Protein AF-A0A497RHN8-F1 (afdb_monomer_lite)

Radius of gyration: 19.41 Å; chains: 1; bounding box: 33×24×56 Å

Secondary structure (DSSP, 8-state):
---HHHHHHHHHHTSSEEHHHHHHHTT--SS--THHHHHHHHHHHTTSEEEEEETTEEEEEETT----HHHHHHHHHHTT-----TT--TT--PPPHHHHHHHHHHHHHHSS--HHHHHHHHT--HHHHHHHHHHHHT-

Foldseek 3Di:
DADLVRLLVQCVVVQKDFPVRSCVVVVHDPDDDPVSVVSLVVCVVVVQWDWDAALNTIMIHGPPDDDDPVNVVVVCVVVVRPSPDPDDDPPPDDDDVVVLVVVVVVCVVVPDDDLVRCCVVVVDDSVVVCVSVVVVSVD

pLDDT: mean 70.94, std 14.52, range [36.28, 91.56]

Structure (mmCIF, N/CA/C/O backbone):
data_AF-A0A497RHN8-F1
#
_entry.id   AF-A0A497RHN8-F1
#
loop_
_atom_site.group_PDB
_atom_site.id
_atom_site.type_symbol
_atom_site.label_atom_id
_atom_site.label_alt_id
_atom_site.label_comp_id
_atom_site.label_asym_id
_atom_site.label_entity_id
_atom_site.label_seq_id
_atom_site.pdbx_PDB_ins_code
_atom_site.Cartn_x
_atom_site.Cartn_y
_atom_site.Cartn_z
_atom_site.occupancy
_atom_site.B_iso_or_equiv
_atom_site.auth_seq_id
_atom_site.auth_comp_id
_atom_site.auth_asym_id
_atom_site.auth_atom_id
_atom_site.pdbx_PDB_model_num
ATOM 1 N N . MET A 1 1 ? 5.177 0.901 -25.781 1.00 74.31 1 MET A N 1
ATOM 2 C CA . MET A 1 1 ? 4.624 1.685 -24.651 1.00 74.31 1 MET A CA 1
ATOM 3 C C . MET A 1 1 ? 3.450 0.913 -24.101 1.00 74.31 1 MET A C 1
ATOM 5 O O . MET A 1 1 ? 2.585 0.614 -24.913 1.00 74.31 1 MET A O 1
ATOM 9 N N . PRO A 1 2 ? 3.414 0.601 -22.799 1.00 82.50 2 PRO A N 1
ATOM 10 C CA . PRO A 1 2 ? 2.404 -0.305 -22.266 1.00 82.50 2 PRO A CA 1
ATOM 11 C C . PRO A 1 2 ? 1.017 0.327 -22.320 1.00 82.50 2 PRO A C 1
ATOM 13 O O . PRO A 1 2 ? 0.901 1.502 -21.985 1.00 82.50 2 PRO A O 1
ATOM 16 N N . THR A 1 3 ? -0.019 -0.396 -22.736 1.00 89.12 3 THR A N 1
ATOM 17 C CA . THR A 1 3 ? -1.414 0.063 -22.751 1.00 89.12 3 THR A CA 1
ATOM 18 C C . THR A 1 3 ? -1.984 0.192 -21.327 1.00 89.12 3 THR A C 1
ATOM 20 O O . THR A 1 3 ? -1.349 -0.189 -20.348 1.00 89.12 3 THR A O 1
ATOM 23 N N . GLN A 1 4 ? -3.168 0.798 -21.158 1.00 86.94 4 GLN A N 1
ATOM 24 C CA . GLN A 1 4 ? -3.798 0.865 -19.828 1.00 86.94 4 GLN A CA 1
ATOM 25 C C . GLN A 1 4 ? -4.174 -0.536 -19.311 1.00 86.94 4 GLN A C 1
ATOM 27 O O . GLN A 1 4 ? -4.054 -0.798 -18.117 1.00 86.94 4 GLN A O 1
ATOM 32 N N . GLU A 1 5 ? -4.597 -1.418 -20.214 1.00 89.31 5 GLU A N 1
ATOM 33 C CA . GLU A 1 5 ? -4.946 -2.809 -19.919 1.00 89.31 5 GLU A CA 1
ATOM 34 C C . GLU A 1 5 ? -3.704 -3.627 -19.569 1.00 89.31 5 GLU A C 1
ATOM 36 O O . GLU A 1 5 ? -3.715 -4.326 -18.565 1.00 89.31 5 GLU A O 1
ATOM 41 N N . GLU A 1 6 ? -2.602 -3.451 -20.304 1.00 90.56 6 GLU A N 1
ATOM 42 C CA . GLU A 1 6 ? -1.322 -4.102 -19.995 1.00 90.56 6 GLU A CA 1
ATOM 43 C C . GLU A 1 6 ? -0.781 -3.684 -18.622 1.00 90.56 6 GLU A C 1
ATOM 45 O O . GLU A 1 6 ? -0.298 -4.523 -17.869 1.00 90.56 6 GLU A O 1
ATOM 50 N N . VAL A 1 7 ? -0.895 -2.400 -18.253 1.00 90.00 7 VAL A N 1
ATOM 51 C CA . VAL A 1 7 ? -0.491 -1.930 -16.914 1.00 90.00 7 VAL A CA 1
ATOM 52 C C . VAL A 1 7 ? -1.353 -2.567 -15.826 1.00 90.00 7 VAL A C 1
ATOM 54 O O . VAL A 1 7 ? -0.825 -2.970 -14.794 1.00 90.00 7 VAL A O 1
ATOM 57 N N . LEU A 1 8 ? -2.666 -2.668 -16.040 1.00 90.56 8 LEU A N 1
ATOM 58 C CA . LEU A 1 8 ? -3.556 -3.318 -15.083 1.00 90.56 8 LEU A CA 1
ATOM 59 C C . LEU A 1 8 ? -3.245 -4.812 -14.958 1.00 90.56 8 LEU A C 1
ATOM 61 O O . LEU A 1 8 ? -3.168 -5.320 -13.845 1.00 90.56 8 LEU A O 1
ATOM 65 N N . GLN A 1 9 ? -3.039 -5.492 -16.083 1.00 90.56 9 GLN A N 1
ATOM 66 C CA . GLN A 1 9 ? -2.708 -6.910 -16.118 1.00 90.56 9 GLN A CA 1
ATOM 67 C C . GLN A 1 9 ? -1.385 -7.188 -15.397 1.00 90.56 9 GLN A C 1
ATOM 69 O O . GLN A 1 9 ? -1.334 -8.075 -14.555 1.00 90.56 9 GLN A O 1
ATOM 74 N N . ALA A 1 10 ? -0.358 -6.363 -15.620 1.00 90.31 10 ALA A N 1
ATOM 75 C CA . ALA A 1 10 ? 0.913 -6.475 -14.908 1.00 90.31 10 ALA A CA 1
ATOM 76 C C . ALA A 1 10 ? 0.749 -6.291 -13.388 1.00 90.31 10 ALA A C 1
ATOM 78 O O . ALA A 1 10 ? 1.337 -7.035 -12.609 1.00 90.31 10 ALA A O 1
ATOM 79 N N . ILE A 1 11 ? -0.080 -5.335 -12.947 1.00 87.31 11 ILE A N 1
ATOM 80 C CA . ILE A 1 11 ? -0.382 -5.142 -11.517 1.00 87.31 11 ILE A CA 1
ATOM 81 C C . ILE A 1 11 ? -1.095 -6.372 -10.936 1.00 87.31 11 ILE A C 1
ATOM 83 O O . ILE A 1 11 ? -0.794 -6.760 -9.812 1.00 87.31 11 ILE A O 1
ATOM 87 N N . LYS A 1 12 ? -2.008 -6.998 -11.687 1.00 86.25 12 LYS A N 1
ATOM 88 C CA . LYS A 1 12 ? -2.703 -8.222 -11.258 1.00 86.25 12 LYS A CA 1
ATOM 89 C C . LYS A 1 12 ? -1.773 -9.425 -11.177 1.00 86.25 12 LYS A C 1
ATOM 91 O O . LYS A 1 12 ? -1.817 -10.145 -10.190 1.00 86.25 12 LYS A O 1
ATOM 96 N N . GLU A 1 13 ? -0.919 -9.622 -12.177 1.00 86.56 13 GLU A N 1
ATOM 97 C CA . GLU A 1 13 ? 0.053 -10.722 -12.211 1.00 86.56 13 GLU A CA 1
ATOM 98 C C . GLU A 1 13 ? 1.062 -10.637 -11.068 1.00 86.56 13 GLU A C 1
ATOM 100 O O . GLU A 1 13 ? 1.422 -11.653 -10.483 1.00 86.56 13 GLU A O 1
ATOM 105 N N . MET A 1 14 ? 1.487 -9.424 -10.714 1.00 81.94 14 MET A N 1
ATOM 106 C CA . MET A 1 14 ? 2.347 -9.197 -9.551 1.00 81.94 14 MET A CA 1
ATOM 107 C C . MET A 1 14 ? 1.570 -9.219 -8.226 1.00 81.94 14 MET A C 1
ATOM 109 O O . MET A 1 14 ? 2.171 -9.101 -7.164 1.00 81.94 14 MET A O 1
ATOM 113 N N . GLY A 1 15 ? 0.235 -9.221 -8.274 1.00 76.75 15 GLY A N 1
ATOM 114 C CA . GLY A 1 15 ? -0.662 -8.870 -7.170 1.00 76.75 15 GLY A CA 1
ATOM 115 C C . GLY A 1 15 ? -0.548 -7.407 -6.714 1.00 76.75 15 GLY A C 1
ATOM 116 O O . GLY A 1 15 ? -1.438 -6.847 -6.094 1.00 76.75 15 GLY A O 1
ATOM 117 N N . CYS A 1 16 ? 0.563 -6.743 -6.981 1.00 78.12 16 CYS A N 1
ATOM 118 C CA . CYS A 1 16 ? 0.857 -5.437 -6.435 1.00 78.12 16 CYS A CA 1
ATOM 119 C C . CYS A 1 16 ? 2.167 -4.952 -7.031 1.00 78.12 16 CYS A C 1
ATOM 121 O O . CYS A 1 16 ? 3.103 -5.719 -7.239 1.00 78.12 16 CYS A O 1
ATOM 123 N N . ALA A 1 17 ? 2.251 -3.662 -7.326 1.00 84.81 17 ALA A N 1
ATOM 124 C CA . ALA A 1 17 ? 3.414 -3.149 -8.026 1.00 84.81 17 ALA A CA 1
ATOM 125 C C . ALA A 1 17 ? 3.829 -1.774 -7.528 1.00 84.81 17 ALA A C 1
ATOM 127 O O . ALA A 1 17 ? 3.011 -0.932 -7.168 1.00 84.81 17 ALA A O 1
ATOM 128 N N . THR A 1 18 ? 5.127 -1.515 -7.560 1.00 86.56 18 THR A N 1
ATOM 129 C CA . THR A 1 18 ? 5.697 -0.176 -7.419 1.00 86.56 18 THR A CA 1
ATOM 130 C C . THR A 1 18 ? 6.016 0.410 -8.789 1.00 86.56 18 THR A C 1
ATOM 132 O O . THR A 1 18 ? 6.136 -0.303 -9.786 1.00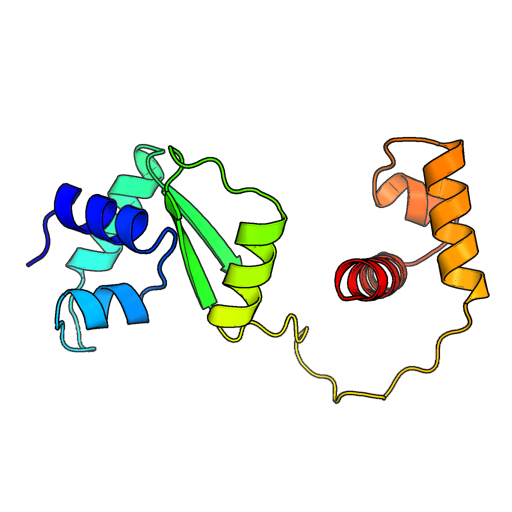 86.56 18 THR A O 1
ATOM 135 N N . TYR A 1 19 ? 6.247 1.724 -8.851 1.00 86.12 19 TYR A N 1
ATOM 136 C CA . TYR A 1 19 ? 6.722 2.365 -10.084 1.00 86.12 19 TYR A CA 1
ATOM 137 C C . TYR A 1 19 ? 7.997 1.722 -10.636 1.00 86.12 19 TYR A C 1
ATOM 139 O O . TYR A 1 19 ? 8.142 1.623 -11.850 1.00 86.12 19 TYR A O 1
ATOM 147 N N . LYS A 1 20 ? 8.917 1.308 -9.756 1.00 83.56 20 LYS A N 1
ATOM 148 C CA . LYS A 1 20 ? 10.167 0.667 -10.161 1.00 83.56 20 LYS A CA 1
ATOM 149 C C . LYS A 1 20 ? 9.887 -0.689 -10.812 1.00 83.56 20 LYS A C 1
ATOM 151 O O . LYS A 1 20 ? 10.299 -0.891 -11.941 1.00 83.56 20 LYS A O 1
ATOM 156 N N . GLN A 1 21 ? 9.096 -1.544 -10.161 1.00 85.69 21 GLN A N 1
ATOM 157 C CA . GLN A 1 21 ? 8.730 -2.861 -10.699 1.00 85.69 21 GLN A CA 1
ATOM 158 C C . GLN A 1 21 ? 7.987 -2.766 -12.033 1.00 85.69 21 GLN A C 1
ATOM 160 O O . GLN A 1 21 ? 8.297 -3.515 -12.949 1.00 85.69 21 GLN A O 1
ATOM 165 N N . LEU A 1 22 ? 7.056 -1.817 -12.182 1.00 88.06 22 LEU A N 1
ATOM 166 C CA . LEU A 1 22 ? 6.364 -1.619 -13.458 1.00 88.06 22 LEU A CA 1
ATOM 167 C C . LEU A 1 22 ? 7.325 -1.156 -14.558 1.00 88.06 22 LEU A C 1
ATOM 169 O O . LEU A 1 22 ? 7.244 -1.636 -15.684 1.00 88.06 22 LEU A O 1
ATOM 173 N N . LYS A 1 23 ? 8.257 -0.246 -14.248 1.00 86.19 23 LYS A N 1
ATOM 174 C CA . LYS A 1 23 ? 9.287 0.166 -15.211 1.00 86.19 23 LYS A CA 1
ATOM 175 C C . LYS A 1 23 ? 10.193 -1.002 -15.598 1.00 86.19 23 LYS A C 1
ATOM 177 O O . LYS A 1 23 ? 10.427 -1.188 -16.787 1.00 86.19 23 LYS A O 1
ATOM 182 N N . ASP A 1 24 ? 10.639 -1.791 -14.625 1.00 86.81 24 ASP A N 1
ATOM 183 C CA . ASP A 1 24 ? 11.503 -2.953 -14.843 1.00 86.81 24 ASP A CA 1
ATOM 184 C C . ASP A 1 24 ? 10.780 -4.021 -15.690 1.00 86.81 24 ASP A C 1
ATOM 186 O O . ASP A 1 24 ? 11.336 -4.514 -16.670 1.00 86.81 24 ASP A O 1
ATOM 190 N N . TYR A 1 25 ? 9.508 -4.306 -15.389 1.00 87.75 25 TYR A N 1
ATOM 191 C CA . TYR A 1 25 ? 8.669 -5.259 -16.128 1.00 87.75 25 TYR A CA 1
ATOM 192 C C . TYR A 1 25 ? 8.465 -4.846 -17.589 1.00 87.75 25 TYR A C 1
ATOM 194 O O . TYR A 1 25 ? 8.631 -5.654 -18.500 1.00 87.75 25 TYR A O 1
ATOM 202 N N . PHE A 1 26 ? 8.187 -3.563 -17.838 1.00 87.62 26 PHE A N 1
ATOM 203 C CA . PHE A 1 26 ? 8.050 -3.032 -19.196 1.00 87.62 26 PHE A CA 1
ATOM 204 C C . PHE A 1 26 ? 9.388 -2.667 -19.858 1.00 87.62 26 PHE A C 1
ATOM 206 O O . PHE A 1 26 ? 9.377 -2.091 -20.948 1.00 87.62 26 PHE A O 1
ATOM 213 N N . LYS A 1 27 ? 10.528 -2.983 -19.219 1.00 84.94 27 LYS A N 1
ATOM 214 C CA . LYS A 1 27 ? 11.890 -2.649 -19.674 1.00 84.94 27 LYS A CA 1
ATOM 215 C C . LYS A 1 27 ? 12.022 -1.177 -20.089 1.00 84.94 27 LYS A C 1
ATOM 217 O O . LYS A 1 27 ? 12.569 -0.855 -21.141 1.00 84.94 27 LYS A O 1
ATOM 222 N N . MET A 1 28 ? 11.444 -0.285 -19.287 1.00 80.75 28 MET A N 1
ATOM 223 C CA . MET A 1 28 ? 11.413 1.153 -19.539 1.00 80.75 28 MET A CA 1
ATOM 224 C C . MET A 1 28 ? 12.593 1.850 -18.870 1.00 80.75 28 MET A C 1
ATOM 226 O O . MET A 1 28 ? 12.835 1.665 -17.677 1.00 80.75 28 MET A O 1
ATOM 230 N N . ASP A 1 29 ? 13.248 2.747 -19.605 1.00 73.38 29 ASP A N 1
ATOM 231 C CA . ASP A 1 29 ? 14.277 3.608 -19.033 1.00 73.38 29 ASP A CA 1
ATOM 232 C C . ASP A 1 29 ? 13.718 4.511 -17.928 1.00 73.38 29 ASP A C 1
ATOM 234 O O . ASP A 1 29 ? 12.566 4.966 -17.944 1.00 73.38 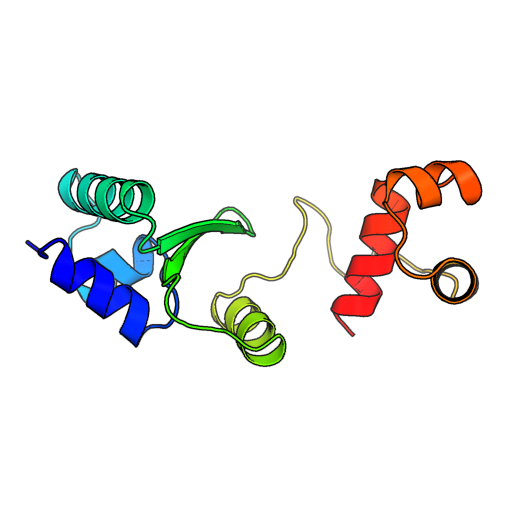29 ASP A O 1
ATOM 238 N N . TYR A 1 30 ? 14.564 4.799 -16.939 1.00 61.97 30 TYR A N 1
ATOM 239 C CA . TYR A 1 30 ? 14.154 5.556 -15.758 1.00 61.97 30 TYR A CA 1
ATOM 240 C C . TYR A 1 30 ? 13.773 7.011 -16.084 1.00 61.97 30 TYR A C 1
ATOM 242 O O . TYR A 1 30 ? 13.038 7.631 -15.306 1.00 61.97 30 TYR A O 1
ATOM 250 N N . GLN A 1 31 ? 14.220 7.534 -17.232 1.00 55.72 31 GLN A N 1
ATOM 251 C CA . GLN A 1 31 ? 14.047 8.924 -17.641 1.00 55.72 31 GLN A CA 1
ATOM 252 C C . GLN A 1 31 ? 12.725 9.198 -18.376 1.00 55.72 31 GLN A C 1
ATOM 254 O O . GLN A 1 31 ? 12.352 8.536 -19.339 1.00 55.72 31 GLN A O 1
ATOM 259 N N . GLY A 1 32 ? 12.032 10.245 -17.919 1.00 54.88 32 GLY A N 1
ATOM 260 C CA . GLY A 1 32 ? 11.182 11.102 -18.753 1.00 54.88 32 GLY A CA 1
ATOM 261 C C . GLY A 1 32 ? 9.869 10.539 -19.293 1.00 54.88 32 GLY A C 1
ATOM 262 O O . GLY A 1 32 ? 9.170 11.261 -19.999 1.00 54.88 32 GLY A O 1
ATOM 263 N N . ASN A 1 33 ? 9.484 9.299 -18.988 1.00 57.28 33 ASN A N 1
ATOM 264 C CA . ASN A 1 33 ? 8.286 8.748 -19.609 1.00 57.28 33 ASN A CA 1
ATOM 265 C C . ASN A 1 33 ? 6.987 9.054 -18.833 1.00 57.28 33 ASN A C 1
ATOM 267 O O . ASN A 1 33 ? 6.531 8.271 -17.998 1.00 57.28 33 ASN A O 1
ATOM 271 N N . SER A 1 34 ? 6.369 10.198 -19.147 1.00 63.88 34 SER A N 1
ATOM 272 C CA . SER A 1 34 ? 5.122 10.720 -18.549 1.00 63.88 34 SER A CA 1
ATOM 273 C C . SER A 1 34 ? 3.884 9.824 -18.717 1.00 63.88 34 SER A C 1
ATOM 275 O O . SER A 1 34 ? 2.852 10.082 -18.099 1.00 63.88 34 SER A O 1
ATOM 277 N N . ASN A 1 35 ? 3.965 8.758 -19.515 1.00 78.50 35 ASN A N 1
ATOM 278 C CA . ASN A 1 35 ? 2.812 7.935 -19.883 1.00 78.50 35 ASN A CA 1
ATOM 279 C C . ASN A 1 35 ? 2.409 6.908 -18.819 1.00 78.50 35 ASN A C 1
ATOM 281 O O . ASN A 1 35 ? 1.219 6.704 -18.592 1.00 78.50 35 ASN A O 1
ATOM 285 N N . LEU A 1 36 ? 3.366 6.269 -18.141 1.00 85.19 36 LEU A N 1
ATOM 286 C CA . LEU A 1 36 ? 3.049 5.290 -17.095 1.00 85.19 36 LEU A CA 1
ATOM 287 C C . LEU A 1 36 ? 2.328 5.947 -15.895 1.00 85.19 36 LEU A C 1
ATOM 289 O O . LEU A 1 36 ? 1.274 5.444 -15.503 1.00 85.19 36 LEU A O 1
ATOM 293 N N . PRO A 1 37 ? 2.776 7.110 -15.373 1.00 87.38 37 PRO A N 1
ATOM 294 C CA . PRO A 1 37 ? 2.027 7.841 -14.349 1.00 87.38 37 PRO A CA 1
ATOM 295 C C . PRO A 1 37 ? 0.611 8.243 -14.786 1.00 87.38 37 PRO A C 1
ATOM 297 O O . PRO A 1 37 ? -0.320 8.190 -13.985 1.00 87.38 37 PRO A O 1
ATOM 300 N N . GLN A 1 38 ? 0.423 8.636 -16.052 1.00 88.69 38 GLN A N 1
ATOM 301 C CA . GLN A 1 38 ? -0.901 8.980 -16.583 1.00 88.69 38 GLN A CA 1
ATOM 302 C C . GLN A 1 38 ? -1.835 7.764 -16.625 1.00 88.69 38 GLN A C 1
ATOM 304 O O . GLN A 1 38 ? -2.992 7.871 -16.220 1.00 88.69 38 GLN A O 1
ATOM 309 N N . ARG A 1 39 ? -1.328 6.600 -17.049 1.00 89.62 39 ARG A N 1
ATOM 310 C CA . ARG A 1 39 ? -2.088 5.339 -17.097 1.00 89.62 39 ARG A CA 1
ATOM 311 C C . ARG A 1 39 ? -2.495 4.869 -15.704 1.00 89.62 39 ARG A C 1
ATOM 313 O O . ARG A 1 39 ? -3.649 4.509 -15.505 1.00 89.62 39 ARG A O 1
ATOM 320 N N . ILE A 1 40 ? -1.591 4.960 -14.731 1.00 89.56 40 ILE A N 1
ATOM 321 C CA . ILE A 1 40 ? -1.881 4.626 -13.331 1.00 89.56 40 ILE A CA 1
ATOM 322 C C . ILE A 1 40 ? -2.964 5.549 -12.764 1.00 89.56 40 ILE A C 1
ATOM 324 O O . ILE A 1 40 ? -3.946 5.062 -12.211 1.00 89.56 40 ILE A O 1
ATOM 328 N N . LYS A 1 41 ? -2.865 6.868 -12.984 1.00 89.69 41 LYS A N 1
ATOM 329 C CA . LYS A 1 41 ? -3.925 7.811 -12.582 1.00 89.69 41 LYS A CA 1
ATOM 330 C C . LYS A 1 41 ? -5.269 7.502 -13.247 1.00 89.69 41 LYS A C 1
ATOM 332 O O . LYS A 1 41 ? -6.313 7.670 -12.624 1.00 89.69 41 LYS A O 1
ATOM 337 N N . ALA A 1 42 ? -5.269 7.071 -14.509 1.00 91.56 42 ALA A N 1
ATOM 338 C CA . ALA A 1 42 ? -6.494 6.678 -15.202 1.00 91.56 42 ALA A CA 1
ATOM 339 C C . ALA A 1 42 ? -7.114 5.403 -14.603 1.00 91.56 42 ALA A C 1
ATOM 341 O O . ALA A 1 42 ? -8.333 5.340 -14.454 1.00 91.56 42 ALA A O 1
ATOM 342 N N . LEU A 1 43 ? -6.297 4.414 -14.228 1.00 90.81 43 LEU A N 1
ATOM 343 C CA . LEU A 1 43 ? -6.747 3.194 -13.549 1.00 90.81 43 LEU A CA 1
ATOM 344 C C . LEU A 1 43 ? -7.307 3.483 -12.152 1.00 90.81 43 LEU A C 1
ATOM 346 O O . LEU A 1 43 ? -8.364 2.963 -11.799 1.00 90.81 43 LEU A O 1
ATOM 350 N N . GLU A 1 44 ? -6.640 4.352 -11.392 1.00 89.62 44 GLU A N 1
ATOM 351 C CA . GLU A 1 44 ? -7.082 4.798 -10.068 1.00 89.62 44 GLU A CA 1
ATOM 352 C C . GLU A 1 44 ? -8.437 5.513 -10.151 1.00 89.62 44 GLU A C 1
ATOM 354 O O . GLU A 1 44 ? -9.376 5.153 -9.444 1.00 89.62 44 GLU A O 1
ATOM 359 N N . ARG A 1 45 ? -8.585 6.470 -11.080 1.00 89.94 45 ARG A N 1
ATOM 360 C CA . ARG A 1 45 ? -9.853 7.189 -11.307 1.00 89.94 45 ARG A CA 1
ATOM 361 C C . ARG A 1 45 ? -11.003 6.272 -11.712 1.00 89.94 45 ARG A C 1
ATOM 363 O O . ARG A 1 45 ? -12.145 6.560 -11.378 1.00 89.94 45 ARG A O 1
ATOM 370 N N . ARG A 1 46 ? -10.713 5.188 -12.437 1.00 90.56 46 ARG A N 1
ATOM 371 C CA . ARG A 1 46 ? -11.703 4.165 -12.815 1.00 90.56 46 ARG A CA 1
ATOM 372 C C . ARG A 1 46 ? -11.986 3.160 -11.694 1.00 90.56 46 ARG A C 1
ATOM 374 O O . ARG A 1 46 ? -12.817 2.283 -11.883 1.00 90.56 46 ARG A O 1
ATOM 381 N N . GLY A 1 47 ? -11.302 3.262 -10.553 1.00 86.25 47 GLY A N 1
ATOM 382 C CA . GLY A 1 47 ? -11.489 2.364 -9.417 1.00 86.25 47 GLY A CA 1
ATOM 383 C C . GLY A 1 47 ? -10.982 0.941 -9.653 1.00 86.25 47 GLY A C 1
ATOM 384 O O . GLY A 1 47 ? -11.396 0.042 -8.933 1.00 86.25 47 GLY A O 1
ATOM 385 N N . LEU A 1 48 ? -10.100 0.731 -10.635 1.00 87.44 48 LEU A N 1
ATOM 386 C CA . LEU A 1 48 ? -9.547 -0.591 -10.967 1.00 87.44 48 LEU A CA 1
ATOM 387 C C . LEU A 1 48 ? -8.338 -0.946 -10.098 1.00 87.44 48 LEU A C 1
ATOM 389 O O . LEU A 1 48 ? -8.035 -2.118 -9.896 1.00 87.44 48 LEU A O 1
ATOM 393 N N . ILE A 1 49 ? -7.664 0.074 -9.567 1.00 86.94 49 ILE A N 1
ATOM 394 C CA . ILE A 1 49 ? -6.553 -0.078 -8.633 1.00 86.94 49 ILE A CA 1
ATOM 395 C C . ILE A 1 49 ? -6.749 0.828 -7.415 1.00 86.94 49 ILE A C 1
ATOM 397 O O . ILE A 1 49 ? -7.425 1.858 -7.489 1.00 86.94 49 ILE A O 1
ATOM 401 N N . ALA A 1 50 ? -6.133 0.459 -6.300 1.00 81.81 50 ALA A N 1
ATOM 402 C CA . AL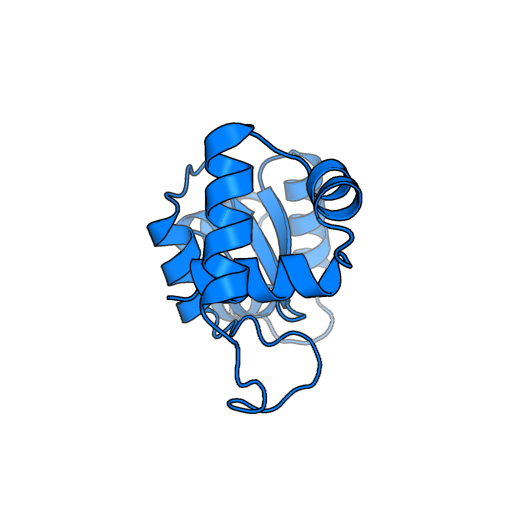A A 1 50 ? -5.908 1.303 -5.140 1.00 81.81 50 ALA A CA 1
ATOM 403 C C . ALA A 1 50 ? -4.440 1.746 -5.105 1.00 81.81 50 ALA A C 1
ATOM 405 O O . ALA A 1 50 ? -3.536 0.982 -5.448 1.00 81.81 50 ALA A O 1
ATOM 406 N N . VAL A 1 51 ? -4.205 2.988 -4.683 1.00 81.06 51 VAL A N 1
ATOM 407 C CA . VAL A 1 51 ? -2.862 3.543 -4.507 1.00 81.06 51 VAL A CA 1
ATOM 408 C C . VAL A 1 51 ? -2.601 3.706 -3.017 1.00 81.06 51 VAL A C 1
ATOM 410 O O . VAL A 1 51 ? -3.362 4.370 -2.317 1.00 81.06 51 VAL A O 1
ATOM 413 N N . CYS A 1 52 ? -1.516 3.113 -2.530 1.00 74.94 52 CYS A N 1
ATOM 414 C CA . CYS A 1 52 ? -1.086 3.214 -1.141 1.00 74.94 52 CYS A CA 1
ATOM 415 C C . CYS A 1 52 ? 0.351 3.740 -1.072 1.00 74.94 52 CYS A C 1
ATOM 417 O O . CYS A 1 52 ? 1.164 3.492 -1.966 1.00 74.94 52 CYS A O 1
ATOM 419 N N . ARG A 1 53 ? 0.683 4.471 -0.005 1.00 68.81 53 ARG A N 1
ATOM 420 C CA . ARG A 1 53 ? 2.056 4.893 0.280 1.00 68.81 53 ARG A CA 1
ATOM 421 C C . ARG A 1 53 ? 2.535 4.216 1.556 1.00 68.81 53 ARG A C 1
ATOM 423 O O . ARG A 1 53 ? 1.984 4.471 2.620 1.00 68.81 53 ARG A O 1
ATOM 430 N N . LEU A 1 54 ? 3.585 3.407 1.450 1.00 62.44 54 LEU A N 1
ATOM 431 C CA . LEU A 1 54 ? 4.137 2.649 2.570 1.00 62.44 54 LEU A CA 1
ATOM 432 C C . LEU A 1 54 ? 5.668 2.652 2.534 1.00 62.44 54 LEU A C 1
ATOM 434 O O . LEU A 1 54 ? 6.261 2.491 1.469 1.00 62.44 54 LEU A O 1
ATOM 438 N N . GLY A 1 55 ? 6.318 2.890 3.679 1.00 59.16 55 GLY A N 1
ATOM 439 C CA . GLY A 1 55 ? 7.788 2.907 3.778 1.00 59.16 55 GLY A CA 1
ATOM 440 C C . GLY A 1 55 ? 8.465 3.897 2.816 1.00 59.16 55 GLY A C 1
ATOM 441 O O . GLY A 1 55 ? 9.545 3.635 2.298 1.00 59.16 55 GLY A O 1
ATOM 442 N N . GLY A 1 56 ? 7.786 5.000 2.475 1.00 67.50 56 GLY A N 1
ATOM 443 C CA . GLY A 1 56 ? 8.254 5.965 1.473 1.00 67.50 56 GLY A CA 1
ATOM 444 C C . GLY A 1 56 ? 8.055 5.543 0.008 1.00 67.50 56 GLY A C 1
ATOM 445 O O . GLY A 1 56 ? 8.259 6.373 -0.879 1.00 67.50 56 GLY A O 1
ATOM 446 N N . LYS A 1 57 ? 7.591 4.318 -0.263 1.00 70.56 57 LYS A N 1
ATOM 447 C CA . LYS A 1 57 ? 7.283 3.797 -1.604 1.00 70.56 57 LYS A CA 1
ATOM 448 C C . LYS A 1 57 ? 5.798 3.975 -1.933 1.00 70.56 57 LYS A C 1
ATOM 450 O O . LYS A 1 57 ? 4.949 3.971 -1.048 1.00 70.56 57 LYS A O 1
ATOM 455 N N . THR A 1 58 ? 5.486 4.156 -3.215 1.00 79.88 58 THR A N 1
ATOM 456 C CA . THR A 1 58 ? 4.100 4.154 -3.723 1.00 79.88 58 THR A CA 1
ATOM 457 C C . THR A 1 58 ? 3.803 2.790 -4.332 1.00 79.88 58 THR A C 1
ATOM 459 O O . THR A 1 58 ? 4.568 2.333 -5.185 1.00 79.88 58 THR A O 1
ATOM 462 N N . ILE A 1 59 ? 2.723 2.165 -3.873 1.00 82.06 59 ILE A N 1
ATOM 463 C CA . ILE A 1 59 ? 2.285 0.812 -4.211 1.00 82.06 59 ILE A CA 1
ATOM 464 C C . ILE A 1 59 ? 0.920 0.893 -4.902 1.00 82.06 59 ILE A C 1
ATOM 466 O O . ILE A 1 59 ? 0.047 1.656 -4.482 1.00 82.06 59 ILE A O 1
ATOM 470 N N . PHE A 1 60 ? 0.746 0.092 -5.946 1.00 85.50 60 PHE A N 1
ATOM 471 C CA . PHE A 1 60 ? -0.480 -0.072 -6.717 1.00 85.50 60 PHE A CA 1
ATOM 472 C C . PHE A 1 60 ? -1.036 -1.466 -6.476 1.00 85.50 60 PHE A C 1
ATOM 474 O O . PHE A 1 60 ? -0.326 -2.442 -6.699 1.00 85.50 60 PHE A O 1
ATOM 481 N N . LEU A 1 61 ? -2.285 -1.543 -6.033 1.00 82.81 61 LEU A N 1
ATOM 482 C CA . LEU A 1 61 ? -2.991 -2.783 -5.717 1.00 82.81 61 LEU A CA 1
ATOM 483 C C . LEU A 1 61 ? -4.188 -2.927 -6.659 1.00 82.81 61 LEU A C 1
ATOM 485 O O . LEU A 1 61 ? -4.924 -1.953 -6.819 1.00 82.81 61 LEU A O 1
ATOM 489 N N . PRO A 1 62 ? -4.425 -4.086 -7.279 1.00 85.62 62 PRO A N 1
ATOM 490 C CA . PRO A 1 62 ? -5.644 -4.333 -8.032 1.00 85.62 62 PRO A CA 1
ATOM 491 C C . PRO A 1 62 ? -6.829 -4.434 -7.059 1.00 85.62 62 PRO A C 1
ATOM 493 O O . PRO A 1 62 ? -6.722 -5.015 -5.983 1.00 85.62 62 PRO A O 1
ATOM 496 N N . LYS A 1 63 ? -7.960 -3.812 -7.405 1.00 79.56 63 LYS A N 1
ATOM 497 C CA . LYS A 1 63 ? -9.154 -3.778 -6.536 1.00 79.56 63 LYS A CA 1
ATOM 498 C C . LYS A 1 63 ? -10.066 -4.991 -6.683 1.00 79.56 63 LYS A C 1
ATOM 500 O O . LYS A 1 63 ? -10.961 -5.177 -5.869 1.00 79.56 63 LYS A O 1
ATOM 505 N N . ASP A 1 64 ? -9.872 -5.769 -7.735 1.00 76.19 64 ASP A N 1
ATOM 506 C CA . ASP A 1 64 ? -10.626 -6.983 -8.025 1.00 76.19 64 ASP A CA 1
ATOM 507 C C . ASP A 1 64 ? -10.015 -8.238 -7.389 1.00 76.19 64 ASP A C 1
ATOM 509 O O . ASP A 1 64 ? -10.573 -9.323 -7.530 1.00 76.19 64 ASP A O 1
ATOM 513 N N . VAL A 1 65 ? -8.898 -8.091 -6.671 1.00 66.12 65 VAL A N 1
ATOM 514 C CA . VAL A 1 65 ? -8.244 -9.179 -5.946 1.00 66.12 65 VAL A CA 1
ATOM 515 C C . VAL A 1 65 ? -8.474 -8.979 -4.452 1.00 66.12 65 VAL A C 1
ATOM 517 O O . VAL A 1 65 ? -8.106 -7.952 -3.882 1.00 66.12 65 VAL A O 1
ATOM 520 N N . ASN A 1 66 ? -9.107 -9.966 -3.821 1.00 63.44 66 ASN A N 1
ATOM 521 C CA . ASN A 1 66 ? -9.195 -10.035 -2.368 1.00 63.44 66 ASN A CA 1
ATOM 522 C C . ASN A 1 66 ? -7.914 -10.680 -1.853 1.00 63.44 66 ASN A C 1
ATOM 524 O O . ASN A 1 66 ? -7.713 -11.875 -2.053 1.00 63.44 66 ASN A O 1
ATOM 528 N N . TYR A 1 67 ? -7.073 -9.885 -1.202 1.00 64.31 67 TYR A N 1
ATOM 529 C CA . TYR A 1 67 ? -5.909 -10.389 -0.486 1.00 64.31 67 TYR A CA 1
ATOM 530 C C . TYR A 1 67 ? -6.318 -10.848 0.909 1.00 64.31 67 TYR A C 1
ATOM 532 O O . TYR A 1 67 ? -7.098 -10.176 1.589 1.00 64.31 67 TYR A O 1
ATOM 540 N N . THR A 1 68 ? -5.774 -11.976 1.337 1.00 64.50 68 THR A N 1
ATOM 541 C CA . THR A 1 68 ? -5.787 -12.395 2.740 1.00 64.50 68 THR A CA 1
ATOM 542 C C . THR A 1 68 ? -4.746 -11.606 3.538 1.00 64.50 68 THR A C 1
ATOM 544 O O . THR A 1 68 ? -3.756 -11.123 2.985 1.00 64.50 68 THR A O 1
ATOM 547 N N . ASP A 1 69 ? -4.944 -11.476 4.851 1.00 50.84 69 ASP A N 1
ATOM 548 C CA . ASP A 1 69 ? -4.011 -10.750 5.727 1.00 50.84 69 ASP A CA 1
ATOM 549 C C . ASP A 1 69 ? -2.579 -11.326 5.662 1.00 50.84 69 ASP A C 1
ATOM 551 O O . ASP A 1 69 ? -1.601 -10.579 5.712 1.00 50.84 69 ASP A O 1
ATOM 555 N N . GLU A 1 70 ? -2.445 -12.640 5.458 1.00 59.03 70 GLU A N 1
ATOM 556 C CA . GLU A 1 70 ? -1.161 -13.334 5.299 1.00 59.03 70 GLU A CA 1
ATOM 557 C C . GLU A 1 70 ? -0.446 -12.960 3.989 1.00 59.03 70 GLU A C 1
ATOM 559 O O . GLU A 1 70 ? 0.757 -12.693 3.997 1.00 59.03 70 GLU A O 1
ATOM 564 N N . GLU A 1 71 ? -1.178 -12.863 2.874 1.00 62.50 71 GLU A N 1
ATOM 565 C CA . GLU A 1 71 ? -0.639 -12.413 1.580 1.00 62.50 71 GLU A CA 1
ATOM 566 C C . GLU A 1 71 ? -0.189 -10.953 1.643 1.00 62.50 71 GLU A C 1
ATOM 568 O O . GLU A 1 71 ? 0.851 -10.596 1.091 1.00 62.50 71 GLU A O 1
ATOM 573 N N . ILE A 1 72 ? -0.933 -10.115 2.370 1.00 62.28 72 ILE A N 1
ATOM 574 C CA . ILE A 1 72 ? -0.588 -8.711 2.612 1.00 62.28 72 ILE A CA 1
ATOM 575 C C . ILE A 1 72 ? 0.710 -8.607 3.431 1.00 62.28 72 ILE A C 1
ATOM 577 O O . ILE A 1 72 ? 1.598 -7.822 3.088 1.00 62.28 72 ILE A O 1
ATOM 581 N N . MET A 1 73 ? 0.854 -9.402 4.496 1.00 57.78 73 MET A N 1
ATOM 582 C CA . MET A 1 73 ? 2.057 -9.408 5.338 1.00 57.78 73 MET A CA 1
ATOM 583 C C . MET A 1 73 ? 3.288 -9.951 4.603 1.00 57.78 73 MET A C 1
ATOM 585 O O . MET A 1 73 ? 4.359 -9.337 4.648 1.00 57.78 73 MET A O 1
ATOM 589 N N . GLN A 1 74 ? 3.138 -11.064 3.883 1.00 64.94 74 GLN A N 1
ATOM 590 C CA . GLN A 1 74 ? 4.197 -11.639 3.054 1.00 64.94 74 GLN A CA 1
ATOM 591 C C . GLN A 1 74 ? 4.628 -10.656 1.956 1.00 64.94 74 GLN A C 1
ATOM 593 O O . GLN A 1 74 ? 5.821 -10.462 1.721 1.00 64.94 74 GLN A O 1
ATOM 598 N N . PHE A 1 75 ? 3.673 -9.948 1.355 1.00 66.81 75 PHE A N 1
ATOM 599 C CA . PHE A 1 75 ? 3.949 -8.902 0.381 1.00 66.81 75 PHE A CA 1
ATOM 600 C C . PHE A 1 75 ? 4.773 -7.742 0.960 1.00 66.81 75 PHE A C 1
ATOM 602 O O . PHE A 1 75 ? 5.749 -7.293 0.347 1.00 66.81 75 PHE A O 1
ATOM 609 N N . PHE A 1 76 ? 4.425 -7.250 2.153 1.00 63.00 76 PHE A N 1
ATOM 610 C CA . PHE A 1 76 ? 5.197 -6.181 2.793 1.00 63.00 76 PHE A CA 1
ATOM 611 C C . PHE A 1 76 ? 6.638 -6.602 3.087 1.00 63.00 76 PHE A C 1
ATOM 613 O O . PHE A 1 76 ? 7.567 -5.813 2.871 1.00 63.00 76 PHE A O 1
ATOM 620 N N . LYS A 1 77 ? 6.830 -7.866 3.473 1.00 64.88 77 LYS A N 1
ATOM 621 C CA . LYS A 1 77 ? 8.146 -8.478 3.662 1.00 64.88 77 LYS A CA 1
ATOM 622 C C . LYS A 1 77 ? 8.944 -8.536 2.353 1.00 64.88 77 LYS A C 1
ATOM 624 O O . LYS A 1 77 ? 10.103 -8.123 2.331 1.00 64.88 77 LYS A O 1
ATOM 629 N N . GLU A 1 78 ? 8.329 -8.969 1.253 1.00 65.00 78 GLU A N 1
ATOM 630 C CA . GLU A 1 78 ? 8.977 -9.085 -0.066 1.00 65.00 78 GLU A CA 1
ATOM 631 C C . GLU A 1 78 ? 9.344 -7.737 -0.695 1.00 65.00 78 GLU A C 1
ATOM 633 O O . GLU A 1 78 ? 10.380 -7.607 -1.350 1.00 65.00 78 GLU A O 1
ATOM 638 N N . LEU A 1 79 ? 8.561 -6.686 -0.444 1.00 61.00 79 LEU A N 1
ATOM 639 C CA . LEU A 1 79 ? 8.911 -5.333 -0.878 1.00 61.00 79 LEU A CA 1
ATOM 640 C C . LEU A 1 79 ? 10.103 -4.724 -0.123 1.00 61.00 79 LEU A C 1
ATOM 642 O O . LEU A 1 79 ? 10.494 -3.579 -0.417 1.00 61.00 79 LEU A O 1
ATOM 646 N N . GLY A 1 80 ? 10.658 -5.431 0.868 1.00 55.66 80 GLY A N 1
ATOM 647 C CA . GLY A 1 80 ? 11.633 -4.882 1.804 1.00 55.66 80 GLY A CA 1
ATOM 648 C C . GLY A 1 80 ? 11.075 -3.654 2.517 1.00 55.66 80 GLY A C 1
ATOM 649 O O . GLY A 1 80 ? 11.820 -2.721 2.822 1.00 55.66 80 GLY A O 1
ATOM 650 N N . VAL A 1 81 ? 9.749 -3.596 2.689 1.00 52.25 81 VAL A N 1
ATOM 651 C CA . VAL A 1 81 ? 9.127 -2.625 3.576 1.00 52.25 81 VAL A CA 1
ATOM 652 C C . VAL A 1 81 ? 9.233 -3.236 4.957 1.00 52.25 81 VAL A C 1
ATOM 654 O O . VAL A 1 81 ? 8.282 -3.777 5.505 1.00 52.25 81 VAL A O 1
ATOM 657 N N . GLU A 1 82 ? 10.420 -3.127 5.546 1.00 49.50 82 GLU A N 1
ATOM 658 C CA . GLU A 1 82 ? 10.442 -2.995 6.990 1.00 49.50 82 GLU A CA 1
ATOM 659 C C . GLU A 1 82 ? 9.532 -1.798 7.278 1.00 49.50 82 GLU A C 1
ATOM 661 O O . GLU A 1 82 ? 9.732 -0.712 6.719 1.00 49.50 82 GLU A O 1
ATOM 666 N N . LEU A 1 83 ? 8.515 -1.969 8.121 1.00 44.66 83 LEU A N 1
ATOM 667 C CA . LEU A 1 83 ? 7.781 -0.856 8.721 1.00 44.66 83 LEU A CA 1
ATOM 668 C C . LEU A 1 83 ? 8.727 -0.087 9.667 1.00 44.66 83 LEU A C 1
ATOM 670 O O . LEU A 1 83 ? 8.407 0.185 10.819 1.00 44.66 83 LEU A O 1
ATOM 674 N N . ARG A 1 84 ? 9.931 0.270 9.203 1.00 42.09 84 ARG A N 1
ATOM 675 C CA . ARG A 1 84 ? 10.796 1.249 9.831 1.00 42.09 84 ARG A CA 1
ATOM 676 C C . ARG A 1 84 ? 10.079 2.575 9.667 1.00 42.09 84 ARG A C 1
ATOM 678 O O . ARG A 1 84 ? 10.166 3.252 8.640 1.00 42.09 84 ARG A O 1
ATOM 685 N N . GLY A 1 85 ? 9.327 2.926 10.709 1.00 43.06 85 GLY A N 1
ATOM 686 C CA . GLY A 1 85 ? 8.953 4.307 10.953 1.00 43.06 85 GLY A CA 1
ATOM 687 C C . GLY A 1 85 ? 10.197 5.186 10.772 1.00 43.06 85 GLY A C 1
ATOM 688 O O . GLY A 1 85 ? 11.309 4.741 11.078 1.00 43.06 85 GLY A O 1
ATOM 689 N N . PRO A 1 86 ? 10.056 6.396 10.216 1.00 36.50 86 PRO A N 1
ATOM 690 C CA . PRO A 1 86 ? 11.201 7.246 9.934 1.00 36.50 86 PRO A CA 1
ATOM 691 C C . PRO A 1 86 ? 12.047 7.455 11.203 1.00 36.50 86 PRO A C 1
ATOM 693 O O . PRO A 1 86 ? 11.615 8.113 12.144 1.00 36.50 86 PRO A O 1
ATOM 696 N N . GLY A 1 87 ? 13.259 6.886 11.197 1.00 40.69 87 GLY A N 1
ATOM 697 C CA . GLY A 1 87 ? 14.383 7.309 12.033 1.00 40.69 87 GLY A CA 1
ATOM 698 C C . GLY A 1 87 ? 14.565 6.661 13.409 1.00 40.69 87 GLY A C 1
ATOM 699 O O . GLY A 1 87 ? 14.756 7.402 14.372 1.00 40.69 87 GLY A O 1
ATOM 700 N N . ARG A 1 88 ? 14.614 5.325 13.555 1.00 46.81 88 ARG A N 1
ATOM 701 C CA . ARG A 1 88 ? 15.185 4.760 14.798 1.00 46.81 88 ARG A CA 1
ATOM 702 C C . ARG A 1 88 ? 15.862 3.391 14.642 1.00 46.81 88 ARG A C 1
ATOM 704 O O . ARG A 1 88 ? 15.292 2.528 13.981 1.00 46.81 88 ARG A O 1
ATOM 711 N N . PRO A 1 89 ? 17.055 3.186 15.236 1.00 41.69 89 PRO A N 1
ATOM 712 C CA . PRO A 1 89 ? 17.728 1.892 15.238 1.00 41.69 89 PRO A CA 1
ATOM 713 C C . PRO A 1 89 ? 16.988 0.848 16.086 1.00 41.69 89 PRO A C 1
ATOM 715 O O . PRO A 1 89 ? 16.361 1.159 17.108 1.00 41.69 89 PRO A O 1
ATOM 718 N N . GLU A 1 90 ? 17.099 -0.394 15.623 1.00 36.28 90 GLU A N 1
ATOM 719 C CA . GLU A 1 90 ? 16.594 -1.622 16.239 1.00 36.28 90 GLU A CA 1
ATOM 720 C C . GLU A 1 90 ? 17.123 -1.784 17.676 1.00 36.28 90 GLU A C 1
ATOM 722 O O . GLU A 1 90 ? 18.295 -1.519 17.938 1.00 36.28 90 GLU A O 1
ATOM 727 N N . GLY A 1 9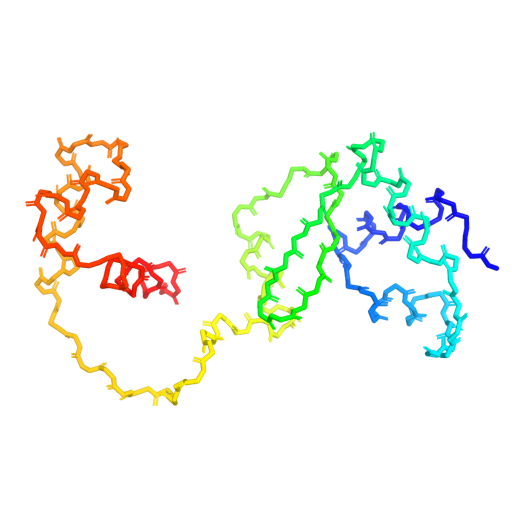1 ? 16.261 -2.189 18.618 1.00 48.19 91 GLY A N 1
ATOM 728 C CA . GLY A 1 91 ? 16.655 -2.495 20.005 1.00 48.19 91 GLY A CA 1
ATOM 729 C C . GLY A 1 91 ? 16.674 -1.322 20.998 1.00 48.19 91 GLY A C 1
ATOM 730 O O . GLY A 1 91 ? 17.130 -1.486 22.122 1.00 48.19 91 GLY A O 1
ATOM 731 N N . SER A 1 92 ? 16.169 -0.141 20.633 1.00 45.75 92 SER A N 1
ATOM 732 C CA . SER A 1 92 ? 16.190 1.048 21.511 1.00 45.75 92 SER A CA 1
ATOM 733 C C . SER A 1 92 ? 15.029 1.152 22.513 1.00 45.75 92 SER A C 1
ATOM 735 O O . SER A 1 92 ? 14.908 2.169 23.198 1.00 45.75 92 SER A O 1
ATOM 737 N N . ILE A 1 93 ? 14.159 0.140 22.597 1.00 46.59 93 ILE A N 1
ATOM 738 C CA . ILE A 1 93 ? 12.982 0.178 23.467 1.00 46.59 93 ILE A CA 1
ATOM 739 C C . ILE A 1 93 ? 12.873 -1.117 24.272 1.00 46.59 93 ILE A C 1
ATOM 741 O O . ILE A 1 93 ? 12.533 -2.164 23.731 1.00 46.59 93 ILE A O 1
ATOM 745 N N . GLU A 1 94 ? 13.087 -1.014 25.581 1.00 45.38 94 GLU A N 1
ATOM 746 C CA . GLU A 1 94 ? 12.607 -1.998 26.551 1.00 45.38 94 GLU A CA 1
ATOM 747 C C . GLU A 1 94 ? 11.160 -1.639 26.927 1.00 45.38 94 GLU A C 1
ATOM 749 O O . GLU A 1 94 ? 10.901 -0.565 27.477 1.00 45.38 94 GLU A O 1
ATOM 754 N N . TYR A 1 95 ? 10.199 -2.513 26.609 1.00 52.09 95 TYR A N 1
ATOM 755 C CA . TYR A 1 95 ? 8.811 -2.378 27.067 1.00 52.09 95 TYR A CA 1
ATOM 756 C C . TYR A 1 95 ? 8.516 -3.329 28.223 1.00 52.09 95 TYR A C 1
ATOM 758 O O . TYR A 1 95 ? 9.039 -4.435 28.292 1.00 52.09 95 TYR A O 1
ATOM 766 N N . ARG A 1 96 ? 7.613 -2.897 29.110 1.00 53.41 96 ARG A N 1
ATOM 767 C CA . ARG A 1 96 ? 6.986 -3.756 30.120 1.00 53.41 96 ARG A CA 1
ATOM 768 C C . ARG A 1 96 ? 5.726 -4.389 29.524 1.00 53.41 96 ARG A C 1
ATOM 770 O O . ARG A 1 96 ? 4.817 -3.652 29.134 1.00 53.41 96 ARG A O 1
ATOM 777 N N . ASP A 1 97 ? 5.650 -5.721 29.517 1.00 55.25 97 ASP A N 1
ATOM 778 C CA . ASP A 1 97 ? 4.502 -6.542 29.063 1.00 55.25 97 ASP A CA 1
ATOM 779 C C . ASP A 1 97 ? 3.142 -6.096 29.632 1.00 55.25 97 ASP A C 1
ATOM 781 O O . ASP A 1 97 ? 2.072 -6.324 29.063 1.00 55.25 97 ASP A O 1
ATOM 785 N N . GLU A 1 98 ? 3.176 -5.409 30.766 1.00 55.78 98 GLU A N 1
ATOM 786 C CA . GLU A 1 98 ? 2.033 -4.839 31.468 1.00 55.78 98 GLU A CA 1
ATOM 787 C C . GLU A 1 98 ? 1.209 -3.863 30.604 1.00 55.78 98 GLU A C 1
ATOM 789 O O . GLU A 1 98 ? -0.024 -3.868 30.656 1.00 55.78 98 GLU A O 1
ATOM 794 N N . SER A 1 99 ? 1.863 -3.069 29.749 1.00 62.22 99 SER A N 1
ATOM 795 C CA . SER A 1 99 ? 1.186 -2.106 28.868 1.00 62.22 99 SER A CA 1
ATOM 796 C C . SER A 1 99 ? 0.435 -2.803 27.730 1.00 62.22 99 SER A C 1
ATOM 798 O O . SER A 1 99 ? -0.712 -2.462 27.439 1.00 62.22 99 SER A O 1
ATOM 800 N N . LEU A 1 100 ? 1.029 -3.829 27.120 1.00 65.06 100 LEU A N 1
ATOM 801 C CA . LEU A 1 100 ? 0.369 -4.611 26.073 1.00 65.06 100 LE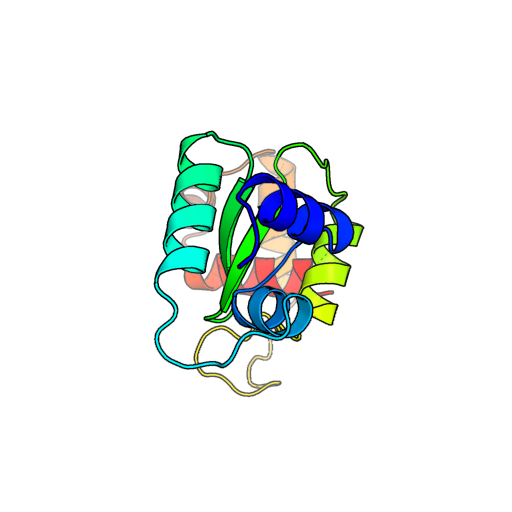U A CA 1
ATOM 802 C C . LEU A 1 100 ? -0.889 -5.298 26.623 1.00 65.06 100 LEU A C 1
ATOM 804 O O . LEU A 1 100 ? -1.978 -5.170 26.060 1.00 65.06 100 LEU A O 1
ATOM 808 N N . ASN A 1 101 ? -0.762 -5.939 27.786 1.00 64.69 101 ASN A N 1
ATOM 809 C CA . ASN A 1 101 ? -1.876 -6.600 28.463 1.00 64.69 101 ASN A CA 1
ATOM 810 C C . ASN A 1 101 ? -3.019 -5.633 28.804 1.00 64.69 101 ASN A C 1
ATOM 812 O O . ASN A 1 101 ? -4.194 -5.986 28.679 1.00 64.69 101 ASN A O 1
ATOM 816 N N . LYS A 1 102 ? -2.695 -4.394 29.188 1.00 71.12 102 LYS A N 1
ATOM 817 C CA . LYS A 1 102 ? -3.689 -3.354 29.474 1.00 71.12 102 LYS A CA 1
ATOM 818 C C . LYS A 1 102 ? -4.472 -2.937 28.224 1.00 71.12 102 LYS A C 1
ATOM 820 O O . LYS A 1 102 ? -5.691 -2.790 28.301 1.00 71.12 102 LYS A O 1
ATOM 825 N N . LEU A 1 103 ? -3.801 -2.796 27.077 1.00 70.31 103 LEU A N 1
ATOM 826 C CA . LEU A 1 103 ? -4.446 -2.465 25.801 1.00 70.31 103 LEU A CA 1
ATOM 827 C C . LEU A 1 103 ? -5.343 -3.607 25.306 1.00 70.31 103 LEU A C 1
ATOM 829 O O . LEU A 1 103 ? -6.492 -3.371 24.938 1.00 70.31 103 LEU A O 1
ATOM 833 N N . LEU A 1 104 ? -4.849 -4.847 25.355 1.00 68.50 104 LEU A N 1
ATOM 834 C CA . LEU A 1 104 ? -5.610 -6.029 24.941 1.00 68.50 104 LEU A CA 1
ATOM 835 C C . LEU A 1 104 ? -6.846 -6.248 25.818 1.00 68.50 104 LEU A C 1
ATOM 837 O O . LEU A 1 104 ? -7.927 -6.525 25.297 1.00 68.50 104 LEU A O 1
ATOM 841 N N . ARG A 1 105 ? -6.725 -6.065 27.141 1.00 69.94 105 ARG A N 1
ATOM 842 C CA . ARG A 1 105 ? -7.875 -6.126 28.054 1.00 69.94 105 ARG A CA 1
ATOM 843 C C . ARG A 1 105 ? -8.905 -5.044 27.718 1.00 69.94 105 ARG A C 1
ATOM 845 O O . ARG A 1 105 ? -10.088 -5.352 27.628 1.00 69.94 105 ARG A O 1
ATOM 852 N N . PHE A 1 106 ? -8.456 -3.818 27.445 1.00 72.44 106 PHE A N 1
ATOM 853 C CA . PHE A 1 106 ? -9.341 -2.714 27.075 1.00 72.44 106 PHE A CA 1
ATOM 854 C C . PHE A 1 106 ? -10.117 -2.984 25.776 1.00 72.44 106 PHE A C 1
ATOM 856 O O . PHE A 1 106 ? -11.325 -2.742 25.721 1.00 72.44 106 PHE A O 1
ATOM 863 N N . ILE A 1 107 ? -9.445 -3.520 24.751 1.00 72.62 107 ILE A N 1
ATOM 864 C CA . ILE A 1 107 ? -10.071 -3.914 23.479 1.00 72.62 107 ILE A CA 1
ATOM 865 C C . ILE A 1 107 ? -11.056 -5.068 23.706 1.00 72.62 107 ILE A C 1
ATOM 867 O O . ILE A 1 107 ? -12.187 -5.004 23.235 1.00 72.62 107 ILE A O 1
ATOM 871 N N . LYS A 1 108 ? -10.683 -6.090 24.486 1.00 70.94 108 LYS A N 1
ATOM 872 C CA . LYS A 1 108 ? -11.561 -7.231 24.794 1.00 70.94 108 LYS A CA 1
ATOM 873 C C . LYS A 1 108 ? -12.846 -6.808 25.512 1.00 70.94 108 LYS A C 1
ATOM 875 O O . LYS A 1 108 ? -13.909 -7.343 25.218 1.00 70.94 108 LYS A O 1
ATOM 880 N N . GLU A 1 109 ? -12.757 -5.856 26.436 1.00 69.94 109 GLU A N 1
ATOM 881 C CA . GLU A 1 109 ? -13.905 -5.355 27.203 1.00 69.94 109 GLU A CA 1
ATOM 882 C C . GLU A 1 109 ? -14.813 -4.420 26.389 1.00 69.94 109 GLU A C 1
ATOM 884 O O . GLU A 1 109 ? -16.008 -4.336 26.662 1.00 69.94 109 GLU A O 1
ATOM 889 N N . ASN A 1 110 ? -14.272 -3.716 25.389 1.00 71.75 110 ASN A N 1
ATOM 890 C CA . ASN A 1 110 ? -15.004 -2.695 24.633 1.00 71.75 110 ASN A CA 1
ATOM 891 C C . ASN A 1 110 ? -15.324 -3.084 23.180 1.00 71.75 110 ASN A C 1
ATOM 893 O O . ASN A 1 110 ? -16.017 -2.325 22.499 1.00 71.75 110 ASN A O 1
ATOM 897 N N . GLY A 1 111 ? -14.822 -4.224 22.699 1.00 71.94 111 GLY A N 1
ATOM 898 C CA . GLY A 1 111 ? -14.964 -4.666 21.315 1.00 71.94 111 GLY A CA 1
ATOM 899 C C . GLY A 1 111 ? -14.219 -3.757 20.332 1.00 71.94 111 GLY A C 1
ATOM 900 O O . GLY A 1 111 ? -13.051 -3.425 20.526 1.00 71.94 111 GLY A O 1
ATOM 901 N N . ILE A 1 112 ? -14.897 -3.345 19.256 1.00 66.38 112 ILE A N 1
ATOM 902 C CA . ILE A 1 112 ? -14.332 -2.446 18.240 1.00 66.38 112 ILE A CA 1
ATOM 903 C C . ILE A 1 112 ? -14.153 -1.049 18.851 1.00 66.38 112 ILE A C 1
ATOM 905 O O . ILE A 1 112 ? -15.122 -0.338 19.124 1.00 66.38 112 ILE A O 1
ATOM 909 N N . VAL A 1 113 ? -12.900 -0.638 19.054 1.00 69.25 113 VAL A N 1
ATOM 910 C CA . VAL A 1 113 ? -12.548 0.653 19.658 1.00 69.25 113 VAL A CA 1
ATOM 911 C C . VAL A 1 113 ? -11.730 1.517 18.709 1.00 69.25 113 VAL A C 1
ATOM 913 O O . VAL A 1 113 ? -10.771 1.065 18.092 1.00 69.25 113 VAL A O 1
ATOM 916 N N . SER A 1 114 ? -12.101 2.795 18.612 1.00 72.50 114 SER A N 1
ATOM 917 C CA . SER A 1 114 ? -11.336 3.786 17.858 1.00 72.50 114 SER A CA 1
ATOM 918 C C . SER A 1 114 ? -10.128 4.272 18.658 1.00 72.50 114 SER A C 1
ATOM 920 O O . SER A 1 114 ? -10.167 4.335 19.890 1.00 72.50 114 SER A O 1
ATOM 922 N N . PHE A 1 115 ? -9.079 4.710 17.956 1.00 68.75 115 PHE A N 1
ATOM 923 C CA . PHE A 1 115 ? -7.895 5.316 18.573 1.00 68.75 115 PHE A CA 1
ATOM 924 C C . PHE A 1 115 ? -8.257 6.447 19.539 1.00 68.75 115 PHE A C 1
ATOM 926 O O . PHE A 1 115 ? -7.735 6.491 20.645 1.00 68.75 115 PHE A O 1
ATOM 933 N N . PHE A 1 116 ? -9.224 7.295 19.177 1.00 69.94 116 PHE A N 1
ATOM 934 C CA . PHE A 1 116 ? -9.727 8.368 20.041 1.00 69.94 116 PHE A CA 1
ATOM 935 C C . PHE A 1 116 ? -10.346 7.872 21.353 1.00 69.94 116 PHE A C 1
ATOM 937 O O . PHE A 1 116 ? -10.235 8.539 22.380 1.00 69.94 116 PHE A O 1
ATOM 944 N N . LYS A 1 117 ? -11.015 6.714 21.339 1.00 75.25 117 LYS A N 1
ATOM 945 C CA . LYS A 1 117 ? -11.583 6.124 22.554 1.00 75.25 117 LYS A CA 1
ATOM 946 C C . LYS A 1 117 ? -10.474 5.555 23.441 1.00 75.25 117 LYS A C 1
ATOM 948 O O . LYS A 1 117 ? -10.497 5.768 24.646 1.00 75.25 117 LYS A O 1
ATOM 953 N N . ILE A 1 118 ? -9.471 4.911 22.845 1.00 73.50 118 ILE A N 1
ATOM 954 C CA . ILE A 1 118 ? -8.318 4.356 23.568 1.00 73.50 118 ILE A CA 1
ATOM 955 C C . ILE A 1 118 ? -7.481 5.474 24.203 1.00 73.50 118 ILE A C 1
ATOM 957 O O . ILE A 1 118 ? -7.187 5.402 25.394 1.00 73.50 118 ILE A O 1
ATOM 961 N N . THR A 1 119 ? -7.141 6.528 23.453 1.00 77.12 119 THR A N 1
ATOM 962 C CA . THR A 1 119 ? -6.346 7.656 23.970 1.00 77.12 119 THR A CA 1
ATOM 963 C C . THR A 1 119 ? -7.046 8.335 25.139 1.00 77.12 119 THR A C 1
ATOM 965 O O . THR A 1 119 ? -6.417 8.610 26.154 1.00 77.12 119 THR A O 1
ATOM 968 N N . ARG A 1 120 ? -8.364 8.545 25.042 1.00 77.94 120 ARG A N 1
ATOM 969 C CA . ARG A 1 120 ? -9.157 9.198 26.088 1.00 77.94 120 ARG A CA 1
ATOM 970 C C . ARG A 1 120 ? -9.372 8.318 27.321 1.00 77.94 120 ARG A C 1
ATOM 972 O O . ARG A 1 120 ? -9.419 8.845 28.427 1.00 77.94 120 ARG A O 1
ATOM 979 N N . SER A 1 121 ? -9.512 7.004 27.148 1.00 77.88 121 SER A N 1
ATOM 980 C CA . SER A 1 121 ? -9.761 6.074 28.256 1.00 77.88 121 SER A CA 1
ATOM 981 C C . SER A 1 121 ? -8.489 5.615 28.967 1.00 77.88 121 SER A C 1
ATOM 983 O O . SER A 1 121 ? -8.503 5.454 30.183 1.00 77.88 121 SER A O 1
ATOM 985 N N . LEU A 1 122 ? -7.393 5.408 28.233 1.00 76.19 122 LEU A N 1
ATOM 986 C CA . LEU A 1 122 ? -6.105 5.000 28.802 1.00 76.19 122 LEU A CA 1
ATOM 987 C C . LEU A 1 122 ? -5.184 6.191 29.104 1.00 76.19 122 LEU A C 1
ATOM 989 O O . LEU A 1 122 ? -4.152 6.002 29.744 1.00 76.19 122 LEU A O 1
ATOM 993 N N . ASN A 1 123 ? -5.567 7.405 28.688 1.00 80.06 123 ASN A N 1
ATOM 994 C CA . ASN A 1 123 ? -4.744 8.617 28.723 1.00 80.06 123 ASN A CA 1
ATOM 995 C C . ASN A 1 123 ? -3.389 8.420 28.026 1.00 80.06 123 ASN A C 1
ATOM 997 O O . ASN A 1 123 ? -2.336 8.807 28.530 1.00 80.06 123 ASN A O 1
ATOM 1001 N N . TRP A 1 124 ? -3.417 7.725 26.892 1.00 78.81 124 TRP A N 1
ATOM 1002 C CA . TRP A 1 124 ? -2.228 7.403 26.113 1.00 78.81 124 TRP A CA 1
ATOM 1003 C C . TRP A 1 124 ? -2.156 8.272 24.876 1.00 78.81 124 TRP A C 1
ATOM 1005 O O . TRP A 1 124 ? -3.172 8.552 24.241 1.00 78.81 124 TRP A O 1
ATOM 1015 N N . GLU A 1 125 ? -0.943 8.660 24.502 1.00 75.75 125 GLU A N 1
ATOM 1016 C CA . GLU A 1 125 ? -0.723 9.295 23.214 1.00 75.75 125 GLU A CA 1
ATOM 1017 C C . GLU A 1 125 ? -0.920 8.293 22.074 1.00 75.75 125 GLU A C 1
ATOM 1019 O O . GLU A 1 125 ? -0.630 7.099 22.197 1.00 75.75 125 GLU A O 1
ATOM 1024 N N . ILE A 1 126 ? -1.365 8.802 20.924 1.00 69.25 126 ILE A N 1
ATOM 1025 C CA . ILE A 1 126 ? -1.548 8.010 19.700 1.00 69.25 126 ILE A CA 1
ATOM 1026 C C . ILE A 1 126 ? -0.247 7.287 19.323 1.00 69.25 126 ILE A C 1
ATOM 1028 O O . ILE A 1 126 ? -0.282 6.136 18.898 1.00 69.25 126 ILE A O 1
ATOM 1032 N N . ASN A 1 127 ? 0.902 7.931 19.543 1.00 72.06 127 ASN A N 1
ATOM 1033 C CA . ASN A 1 127 ? 2.217 7.352 19.280 1.00 72.06 127 ASN A CA 1
ATOM 1034 C C . ASN A 1 127 ? 2.486 6.105 20.132 1.00 72.06 127 ASN A C 1
ATOM 1036 O O . ASN A 1 127 ? 2.996 5.116 19.616 1.00 72.06 127 ASN A O 1
ATOM 1040 N N . THR A 1 128 ? 2.093 6.121 21.407 1.00 67.25 128 THR A N 1
ATOM 1041 C CA . THR A 1 128 ? 2.231 4.984 22.328 1.00 67.25 128 THR A CA 1
ATOM 1042 C C . THR A 1 128 ? 1.340 3.819 21.906 1.00 67.25 128 THR A C 1
ATOM 1044 O O . THR A 1 128 ? 1.778 2.673 21.901 1.00 67.25 128 THR A O 1
ATOM 1047 N N . ILE A 1 129 ? 0.105 4.105 21.484 1.00 70.38 129 ILE A N 1
ATOM 1048 C CA . ILE A 1 129 ? -0.832 3.081 21.000 1.00 70.38 129 ILE A CA 1
ATOM 1049 C C . ILE A 1 129 ? -0.323 2.464 19.693 1.00 70.38 129 ILE A C 1
ATOM 1051 O O . ILE A 1 129 ? -0.287 1.243 19.571 1.00 70.38 129 ILE A O 1
ATOM 1055 N N . ASN A 1 130 ? 0.122 3.294 18.745 1.00 69.94 130 ASN A N 1
ATOM 1056 C CA . ASN A 1 130 ? 0.694 2.832 17.480 1.00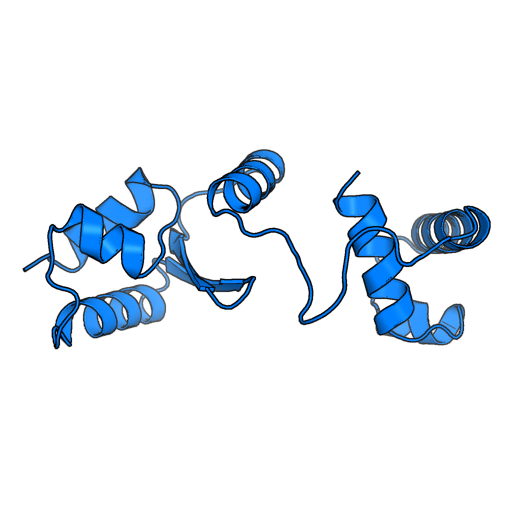 69.94 130 ASN A CA 1
ATOM 1057 C C . ASN A 1 130 ? 1.950 1.995 17.699 1.00 69.94 130 ASN A C 1
ATOM 1059 O O . ASN A 1 130 ? 2.135 0.992 17.026 1.00 69.94 130 ASN A O 1
ATOM 1063 N N . LEU A 1 131 ? 2.804 2.381 18.644 1.00 67.88 131 LEU A N 1
ATOM 1064 C CA . LEU A 1 131 ? 4.000 1.622 18.980 1.00 67.88 131 LEU A CA 1
ATOM 1065 C C . LEU A 1 131 ? 3.654 0.224 19.510 1.00 67.88 131 LEU A C 1
ATOM 1067 O O . LEU A 1 131 ? 4.210 -0.759 19.034 1.00 67.88 131 LEU A O 1
ATOM 1071 N N . ILE A 1 132 ? 2.703 0.132 20.443 1.00 65.88 132 ILE A N 1
ATOM 1072 C CA . ILE A 1 132 ? 2.283 -1.143 21.043 1.00 65.88 132 ILE A CA 1
ATOM 1073 C C . ILE A 1 132 ? 1.578 -2.037 20.012 1.00 65.88 132 ILE A C 1
ATOM 1075 O O . ILE A 1 132 ? 1.874 -3.227 19.931 1.00 65.88 132 ILE A O 1
ATOM 1079 N N . LEU A 1 133 ? 0.683 -1.474 19.194 1.00 65.56 133 LEU A N 1
ATOM 1080 C CA . LEU A 1 133 ? -0.002 -2.221 18.135 1.00 65.56 133 LEU A CA 1
ATOM 1081 C C . LEU A 1 133 ? 0.959 -2.680 17.040 1.00 65.56 133 LEU A C 1
ATOM 1083 O O . LEU A 1 133 ? 0.855 -3.816 16.595 1.00 65.56 133 LEU A O 1
ATOM 1087 N N . ASN A 1 134 ? 1.909 -1.834 16.633 1.00 63.00 134 ASN A N 1
ATOM 1088 C CA . ASN A 1 134 ? 2.918 -2.222 15.652 1.00 63.00 134 ASN A CA 1
ATOM 1089 C C . ASN A 1 134 ? 3.751 -3.397 16.163 1.00 63.00 134 ASN A C 1
ATOM 1091 O O . ASN A 1 134 ? 4.025 -4.299 15.392 1.00 63.00 134 ASN A O 1
ATOM 1095 N N . ILE A 1 135 ? 4.130 -3.433 17.439 1.00 61.00 135 ILE A N 1
ATOM 1096 C CA . ILE A 1 135 ? 4.897 -4.566 17.975 1.00 61.00 135 ILE A CA 1
ATOM 1097 C C . ILE A 1 135 ? 4.055 -5.849 17.986 1.00 61.00 135 ILE A C 1
ATOM 1099 O O . ILE A 1 135 ? 4.554 -6.888 17.576 1.00 61.00 135 ILE A O 1
ATOM 1103 N N . TYR A 1 136 ? 2.781 -5.780 18.390 1.00 56.91 136 TYR A N 1
ATOM 1104 C CA . TYR A 1 136 ? 1.891 -6.949 18.402 1.00 56.91 136 TYR A CA 1
ATOM 1105 C C . TYR A 1 136 ? 1.576 -7.488 17.001 1.00 56.91 136 TYR A C 1
ATOM 1107 O O . TYR A 1 136 ? 1.444 -8.688 16.826 1.00 56.91 136 TYR A O 1
ATOM 1115 N N . LEU A 1 137 ? 1.454 -6.608 16.007 1.00 52.19 137 LEU A N 1
ATOM 1116 C CA . LEU A 1 137 ? 1.186 -6.990 14.617 1.00 52.19 137 LEU A CA 1
ATOM 1117 C C . LEU A 1 137 ? 2.449 -7.433 13.854 1.00 52.19 137 LEU A C 1
ATOM 1119 O O . LEU A 1 137 ? 2.325 -7.914 12.733 1.00 52.19 137 LEU A O 1
ATOM 1123 N N . ASN A 1 138 ? 3.645 -7.229 14.422 1.00 44.34 138 ASN A N 1
ATOM 1124 C CA . ASN A 1 138 ? 4.932 -7.647 13.846 1.00 44.34 138 ASN A CA 1
ATOM 1125 C C . ASN A 1 138 ? 5.579 -8.834 14.600 1.00 44.34 138 ASN A C 1
ATOM 1127 O O . ASN A 1 138 ? 6.716 -9.187 14.282 1.00 44.34 138 ASN A O 1
ATOM 1131 N N . TYR A 1 139 ? 4.888 -9.423 15.584 1.00 39.56 139 TYR A N 1
ATOM 1132 C CA . TYR A 1 139 ? 5.224 -10.703 16.230 1.00 39.56 139 TYR A CA 1
ATOM 1133 C C . TYR A 1 139 ? 4.300 -11.801 15.706 1.00 39.56 139 TYR A C 1
ATOM 1135 O O . TYR A 1 139 ? 4.792 -12.939 15.539 1.00 39.56 139 TYR A O 1
#

Sequence (139 aa):
MPTQEEVLQAIKEMGCATYKQLKDYFKMDYQGNSNLPQRIKALERRGLIAVCRLGGKTIFLPKDVNYTDEEIMQFFKELGVELRGPGRPEGSIEYRDESLNKLLRFIKENGIVSFFKITRSLNWEINTINLILNIYLNY